Protein AF-A0A656HEA5-F1 (afdb_monomer_lite)

InterPro domains:
  IPR025528 BrnA antitoxin of type II toxin-antitoxin system [PF14384] (49-100)

Secondary structure (DSSP, 8-state):
-PPP--SPPP---HHHHHHHHHHS-SS---TTSSS-TT-HHHHHHHHHT-----TTPPPPPSSP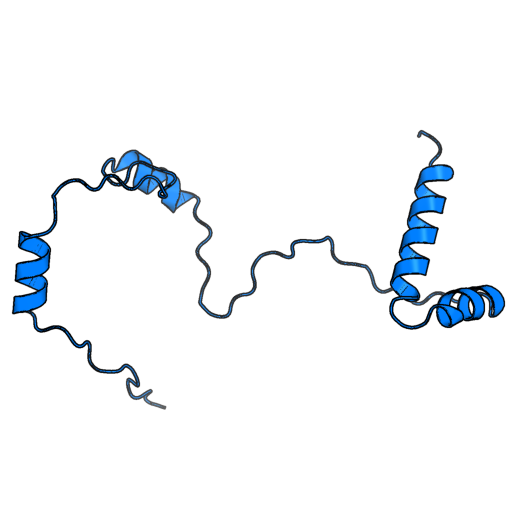PPPP------HHHHHHHHHT-TTHHHHHHHHHHHHHHHH----

Foldseek 3Di:
DDDDPPDDPDPDDPVRVVVCVVPDDPADDDPPDPFGPNDPVRVCVDVVPDDDDDPPDDDDDPDDDDDDDDDDDDPVLVVVLCVVPPCSVVVVVVVVVVVCVVPVDDD

Radius of gyration: 28.06 Å; chains: 1; bounding box: 53×44×71 Å

Organism: Thiothrix nivea (strain ATCC 35100 / DSM 5205 / JP2) (NCBI:txid870187)

Structure (mmCIF, N/CA/C/O backbone):
data_AF-A0A656HEA5-F1
#
_entry.id   AF-A0A656HEA5-F1
#
loop_
_atom_site.group_PDB
_atom_site.id
_atom_site.type_symbol
_atom_site.label_atom_id
_atom_site.label_alt_id
_atom_site.label_comp_id
_atom_site.label_asym_id
_atom_site.label_entity_id
_atom_site.label_seq_id
_atom_site.pdbx_PDB_ins_code
_atom_site.Cartn_x
_atom_site.Cartn_y
_atom_site.Cartn_z
_atom_site.occupancy
_atom_site.B_iso_or_equiv
_atom_site.auth_seq_id
_atom_site.auth_comp_id
_atom_site.auth_asym_id
_atom_site.auth_atom_id
_atom_site.pdbx_PDB_model_num
ATOM 1 N N . MET A 1 1 ? 4.977 -35.130 -22.735 1.00 49.28 1 MET A N 1
ATOM 2 C CA . MET A 1 1 ? 4.189 -34.481 -23.805 1.00 49.28 1 MET A CA 1
ATOM 3 C C . MET A 1 1 ? 5.132 -33.562 -24.561 1.00 49.28 1 MET A C 1
ATOM 5 O O . MET A 1 1 ? 5.870 -32.838 -23.906 1.00 49.28 1 MET A O 1
ATOM 9 N N . LYS A 1 2 ? 5.204 -33.657 -25.893 1.00 45.22 2 LYS A N 1
ATOM 10 C CA . LYS A 1 2 ? 5.964 -32.689 -26.696 1.00 45.22 2 LYS A CA 1
ATOM 11 C C . LYS A 1 2 ? 5.119 -31.415 -26.751 1.00 45.22 2 LYS A C 1
ATOM 13 O O . LYS A 1 2 ? 3.945 -31.506 -27.085 1.00 45.22 2 LYS A O 1
ATOM 18 N N . HIS A 1 3 ? 5.667 -30.283 -26.325 1.00 60.34 3 HIS A N 1
ATOM 19 C CA . HIS A 1 3 ? 4.991 -29.002 -26.501 1.00 60.34 3 HIS A CA 1
ATOM 20 C C . HIS A 1 3 ? 5.188 -28.569 -27.952 1.00 60.34 3 HIS A C 1
ATOM 22 O O . HIS A 1 3 ? 6.326 -28.376 -28.378 1.00 60.34 3 HIS A O 1
ATOM 28 N N . ASP A 1 4 ? 4.097 -28.448 -28.702 1.00 60.81 4 ASP A N 1
ATOM 29 C CA . ASP A 1 4 ? 4.134 -27.820 -30.018 1.00 60.81 4 ASP A CA 1
ATOM 30 C C . ASP A 1 4 ? 4.368 -26.316 -29.840 1.00 60.81 4 ASP A C 1
ATOM 32 O O . ASP A 1 4 ? 3.796 -25.684 -28.947 1.00 60.81 4 ASP A O 1
ATOM 36 N N . ASN A 1 5 ? 5.253 -25.743 -30.655 1.00 65.62 5 ASN A N 1
ATOM 37 C CA . ASN A 1 5 ? 5.584 -24.327 -30.576 1.00 65.62 5 ASN A CA 1
ATOM 38 C C . ASN A 1 5 ? 4.386 -23.493 -31.058 1.00 65.62 5 ASN A C 1
ATOM 40 O O . ASN A 1 5 ? 4.119 -23.408 -32.254 1.00 65.62 5 ASN A O 1
ATOM 44 N N . THR A 1 6 ? 3.655 -22.889 -30.121 1.00 62.78 6 THR A N 1
ATOM 45 C CA . THR A 1 6 ? 2.482 -22.046 -30.396 1.00 62.78 6 THR A CA 1
ATOM 46 C C . THR A 1 6 ? 2.847 -20.609 -30.767 1.00 62.78 6 THR A C 1
ATOM 48 O O . THR A 1 6 ? 1.952 -19.768 -30.882 1.00 62.78 6 THR A O 1
ATOM 51 N N . SER A 1 7 ? 4.134 -20.269 -30.900 1.00 67.69 7 SER A N 1
ATOM 52 C CA . SER A 1 7 ? 4.506 -18.918 -31.304 1.00 67.69 7 SER A CA 1
ATOM 53 C C . SER A 1 7 ? 4.135 -18.683 -32.768 1.00 67.69 7 SER A C 1
ATOM 55 O O . SER A 1 7 ? 4.393 -19.495 -33.656 1.00 67.69 7 SER A O 1
ATOM 57 N N . LYS A 1 8 ? 3.485 -17.545 -33.023 1.00 67.56 8 LYS A N 1
ATOM 58 C CA . LYS A 1 8 ? 3.234 -17.060 -34.380 1.00 67.56 8 LYS A CA 1
ATOM 59 C C . LYS A 1 8 ? 4.594 -16.948 -35.088 1.00 67.56 8 LYS A C 1
ATOM 61 O O . LYS A 1 8 ? 5.513 -16.402 -34.470 1.00 67.56 8 LYS A O 1
ATOM 66 N N . PRO A 1 9 ? 4.754 -17.449 -36.328 1.00 66.56 9 PRO A N 1
ATOM 67 C CA . PRO A 1 9 ? 6.024 -17.329 -37.030 1.00 66.56 9 PRO A CA 1
ATOM 68 C C . PRO A 1 9 ? 6.418 -15.854 -37.092 1.00 66.56 9 PRO A C 1
ATOM 70 O O . PRO A 1 9 ? 5.584 -14.990 -37.381 1.00 66.56 9 PRO A O 1
ATOM 73 N N . TRP A 1 10 ? 7.673 -15.575 -36.739 1.00 66.88 10 TRP A N 1
ATOM 74 C CA . TRP A 1 10 ? 8.213 -14.222 -36.699 1.00 66.88 10 TRP A CA 1
ATOM 75 C C . TRP A 1 10 ? 8.040 -13.579 -38.085 1.00 66.88 10 TRP A C 1
ATOM 77 O O . TRP A 1 10 ? 8.486 -14.125 -39.088 1.00 66.88 10 TRP A O 1
ATOM 87 N N . GLY A 1 11 ? 7.329 -12.450 -38.151 1.00 79.50 11 GLY A N 1
ATOM 88 C CA . GLY A 1 11 ? 6.860 -11.833 -39.397 1.00 79.50 11 GLY A CA 1
ATOM 89 C C . GLY A 1 11 ? 7.873 -11.001 -40.195 1.00 79.50 11 GLY A C 1
ATOM 90 O O . GLY A 1 11 ? 7.433 -10.220 -41.032 1.00 79.50 11 GLY A O 1
ATOM 91 N N . PHE A 1 12 ? 9.183 -11.123 -39.952 1.00 83.38 12 PHE A N 1
ATOM 92 C CA . PHE A 1 12 ? 10.213 -10.419 -40.733 1.00 83.38 12 PHE A CA 1
ATOM 93 C C . PHE A 1 12 ? 11.077 -11.412 -41.509 1.00 83.38 12 PHE A C 1
ATOM 95 O O . PHE A 1 12 ? 11.495 -12.437 -40.973 1.00 83.38 12 PHE A O 1
ATOM 102 N N . SER A 1 13 ? 11.357 -11.096 -42.773 1.00 87.38 13 SER A N 1
ATOM 103 C CA . SER A 1 13 ? 12.325 -11.841 -43.582 1.00 87.38 13 SER A CA 1
ATOM 104 C C . SER A 1 13 ? 13.768 -11.510 -43.161 1.00 87.38 13 SER A C 1
ATOM 106 O O . SER A 1 13 ? 14.024 -10.405 -42.675 1.00 87.38 13 SER A O 1
ATOM 108 N N . PRO A 1 14 ? 14.740 -12.417 -43.379 1.00 87.44 14 PRO A N 1
ATOM 109 C CA . PRO A 1 14 ? 16.151 -12.147 -43.092 1.00 87.44 14 PRO A CA 1
ATOM 110 C C . PRO A 1 14 ? 16.696 -10.891 -43.787 1.00 87.44 14 PRO A C 1
ATOM 112 O O . PRO A 1 14 ? 17.483 -10.158 -43.197 1.00 87.44 14 PRO A O 1
ATOM 115 N N . GLU A 1 15 ? 16.240 -10.605 -45.010 1.00 89.88 15 GLU A N 1
ATOM 116 C CA . GLU A 1 15 ? 16.637 -9.413 -45.772 1.00 89.88 15 GLU A CA 1
ATOM 117 C C . GLU A 1 15 ? 16.149 -8.120 -45.110 1.00 89.88 15 GLU A C 1
ATOM 119 O O . GLU A 1 15 ? 16.896 -7.150 -45.013 1.00 89.88 15 GLU A O 1
ATOM 124 N N . GLN A 1 16 ? 14.920 -8.119 -44.585 1.00 89.31 16 GLN A N 1
ATOM 125 C CA . GLN A 1 16 ? 14.382 -6.981 -43.837 1.00 89.31 16 GLN A CA 1
ATOM 126 C C . GLN A 1 16 ? 15.146 -6.747 -42.530 1.00 89.31 16 GLN A C 1
ATOM 128 O O . GLN A 1 16 ? 15.364 -5.599 -42.155 1.00 89.31 16 GLN A O 1
ATOM 133 N N . ILE A 1 17 ? 15.577 -7.817 -41.853 1.00 87.00 17 ILE A N 1
ATOM 134 C CA . ILE A 1 17 ? 16.393 -7.713 -40.635 1.00 87.00 17 ILE A CA 1
ATOM 135 C C . ILE A 1 17 ? 17.774 -7.133 -40.971 1.00 87.00 17 ILE A C 1
ATOM 137 O O . ILE A 1 17 ? 18.233 -6.227 -40.283 1.00 87.00 17 ILE A O 1
ATOM 141 N N . ALA A 1 18 ? 18.414 -7.609 -42.042 1.00 88.75 18 ALA A N 1
ATOM 142 C CA . ALA A 1 18 ? 19.717 -7.110 -42.479 1.00 88.75 18 ALA A CA 1
ATOM 143 C C . ALA A 1 18 ? 19.661 -5.629 -42.884 1.00 88.75 18 ALA A C 1
ATOM 145 O O . ALA A 1 18 ? 20.489 -4.842 -42.435 1.00 88.75 18 ALA A O 1
ATOM 146 N N . ALA A 1 19 ? 18.647 -5.236 -43.659 1.00 90.62 19 ALA A N 1
ATOM 147 C CA . ALA A 1 19 ? 18.428 -3.840 -44.028 1.00 90.62 19 ALA A CA 1
ATOM 148 C C . ALA A 1 19 ? 18.168 -2.946 -42.802 1.00 90.62 19 ALA A C 1
ATOM 150 O O . ALA A 1 19 ? 18.625 -1.808 -42.765 1.00 90.62 19 ALA A O 1
ATOM 151 N N . ALA A 1 20 ? 17.466 -3.453 -41.782 1.00 87.75 20 ALA A N 1
ATOM 152 C CA . ALA A 1 20 ? 17.233 -2.713 -40.544 1.00 87.75 20 ALA A CA 1
ATOM 153 C C . ALA A 1 20 ? 18.508 -2.547 -39.702 1.00 87.75 20 ALA A C 1
ATOM 155 O O . ALA A 1 20 ? 18.701 -1.488 -39.114 1.00 87.75 20 ALA A O 1
ATOM 156 N N . LEU A 1 21 ? 19.376 -3.563 -39.653 1.00 86.88 21 LEU A N 1
ATOM 157 C CA . LEU A 1 21 ? 20.672 -3.475 -38.973 1.00 86.88 21 LEU A CA 1
ATOM 158 C C . LEU A 1 21 ? 21.624 -2.499 -39.677 1.00 86.88 21 LEU A C 1
ATOM 160 O O . LEU A 1 21 ? 22.324 -1.760 -38.997 1.00 86.88 21 LEU A O 1
ATOM 164 N N . ASP A 1 22 ? 21.622 -2.470 -41.013 1.00 89.06 22 ASP A N 1
ATOM 165 C CA . ASP A 1 22 ? 22.430 -1.537 -41.813 1.00 89.06 22 ASP A CA 1
ATOM 166 C C . ASP A 1 22 ? 21.941 -0.083 -41.685 1.00 89.06 22 ASP A C 1
ATOM 168 O O . ASP A 1 22 ? 22.734 0.849 -41.584 1.00 89.06 22 ASP A O 1
ATOM 172 N N . ALA A 1 23 ? 20.620 0.115 -41.622 1.00 89.25 23 ALA A N 1
ATOM 173 C CA . ALA A 1 23 ? 20.018 1.434 -41.444 1.00 89.25 23 ALA A CA 1
ATOM 174 C C . ALA A 1 23 ? 20.076 1.957 -39.995 1.00 89.25 23 ALA A C 1
ATOM 176 O O . ALA A 1 23 ? 19.820 3.143 -39.767 1.00 89.25 23 ALA A O 1
ATOM 177 N N . ALA A 1 24 ? 20.354 1.097 -39.008 1.00 83.06 24 ALA A N 1
ATOM 178 C CA . ALA A 1 24 ? 20.372 1.485 -37.604 1.00 83.06 24 ALA A CA 1
ATOM 179 C C . ALA A 1 24 ? 21.606 2.350 -37.280 1.00 83.06 24 ALA A C 1
ATOM 181 O O . ALA A 1 24 ? 22.723 2.022 -37.682 1.00 83.06 24 ALA A O 1
ATOM 182 N N . PRO A 1 25 ? 21.445 3.451 -36.523 1.00 83.19 25 PRO A N 1
ATOM 183 C CA . PRO A 1 25 ? 22.579 4.261 -36.106 1.00 83.19 25 PRO A CA 1
ATOM 184 C C . PRO A 1 25 ? 23.487 3.468 -35.157 1.00 83.19 25 PRO A C 1
ATOM 186 O O . PRO A 1 25 ? 23.014 2.779 -34.257 1.00 83.19 25 PRO A O 1
ATOM 189 N N . TYR A 1 26 ? 24.804 3.621 -35.324 1.00 75.12 26 TYR A N 1
ATOM 190 C CA . TYR A 1 26 ? 25.810 2.973 -34.470 1.00 75.12 26 TYR A CA 1
ATOM 191 C C . TYR A 1 26 ? 25.727 3.421 -32.999 1.00 75.12 26 TYR A C 1
ATOM 193 O O . TYR A 1 26 ? 26.120 2.675 -32.107 1.00 75.12 26 TYR A O 1
ATOM 201 N N . LYS A 1 27 ? 25.223 4.639 -32.746 1.00 81.44 27 LYS A N 1
ATOM 202 C CA . LYS A 1 27 ? 25.073 5.224 -31.410 1.00 81.44 27 LYS A CA 1
ATOM 203 C C . LYS A 1 27 ? 23.614 5.595 -31.150 1.00 81.44 27 LYS A C 1
ATOM 205 O O . LYS A 1 27 ? 23.001 6.267 -31.980 1.00 81.44 27 LYS A O 1
ATOM 210 N N . VAL A 1 28 ? 23.083 5.188 -29.999 1.00 82.69 28 VAL A N 1
ATOM 211 C CA . VAL A 1 28 ? 21.706 5.480 -29.577 1.00 82.69 28 VAL A CA 1
ATOM 212 C C . VAL A 1 28 ? 21.740 6.402 -28.365 1.00 82.69 28 VAL A C 1
ATOM 214 O O . VAL A 1 28 ? 22.323 6.063 -27.338 1.00 82.69 28 VAL A O 1
ATOM 217 N N . GLU A 1 29 ? 21.118 7.571 -28.482 1.00 82.56 29 GLU A N 1
ATOM 218 C CA . GLU A 1 29 ? 20.879 8.471 -27.353 1.00 82.56 29 GLU A CA 1
ATOM 219 C C . GLU A 1 29 ? 19.428 8.296 -26.907 1.00 82.56 29 GLU A C 1
ATOM 221 O O . GLU A 1 29 ? 18.505 8.741 -27.587 1.00 82.56 29 GLU A O 1
ATOM 226 N N . ASP A 1 30 ? 19.235 7.597 -25.789 1.00 81.25 30 ASP A N 1
ATOM 227 C CA . ASP A 1 30 ? 17.919 7.363 -25.200 1.00 81.25 30 ASP A CA 1
ATOM 228 C C . ASP A 1 30 ? 17.821 8.085 -23.844 1.00 81.25 30 ASP A C 1
ATOM 230 O O . ASP A 1 30 ? 18.455 7.648 -22.879 1.00 81.25 30 ASP A O 1
ATOM 234 N N . PRO A 1 31 ? 17.053 9.189 -23.747 1.00 84.00 31 PRO A N 1
ATOM 235 C CA . PRO A 1 31 ? 16.907 9.945 -22.505 1.00 84.00 31 PRO A CA 1
ATOM 236 C C . PRO A 1 31 ? 16.150 9.181 -21.409 1.00 84.00 31 PRO A C 1
ATOM 238 O O . PRO A 1 31 ? 16.238 9.570 -20.245 1.00 84.00 31 PRO A O 1
ATOM 241 N N . ASP A 1 32 ? 15.419 8.117 -21.755 1.00 86.12 32 ASP A N 1
ATOM 242 C CA . ASP A 1 32 ? 14.672 7.298 -20.798 1.00 86.12 32 ASP A CA 1
ATOM 243 C C . ASP A 1 32 ? 15.523 6.158 -20.215 1.00 86.12 32 ASP A C 1
ATOM 245 O O . ASP A 1 32 ? 15.146 5.552 -19.203 1.00 86.12 32 ASP A O 1
ATOM 249 N N . THR A 1 33 ? 16.687 5.866 -20.809 1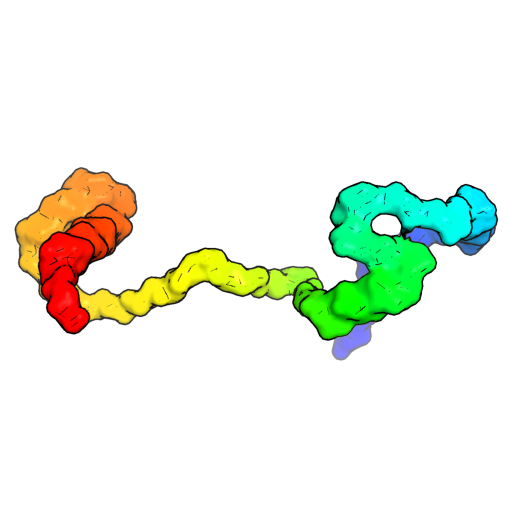.00 83.88 33 THR A N 1
ATOM 250 C CA . THR A 1 33 ? 17.596 4.844 -20.284 1.00 83.88 33 THR A CA 1
ATOM 251 C C . THR A 1 33 ? 18.435 5.422 -19.129 1.00 83.88 33 THR A C 1
ATOM 253 O O . THR A 1 33 ? 19.125 6.425 -19.298 1.00 83.88 33 THR A O 1
ATOM 256 N N . PRO A 1 34 ? 18.434 4.800 -17.931 1.00 86.75 34 PRO A N 1
ATOM 257 C CA . PRO A 1 34 ? 19.111 5.335 -16.742 1.00 86.75 34 PRO A CA 1
ATOM 258 C C . PRO A 1 34 ? 20.648 5.200 -16.758 1.00 86.75 34 PRO A C 1
ATOM 260 O O . PRO A 1 34 ? 21.297 5.491 -15.754 1.00 86.75 34 PRO A O 1
ATOM 263 N N . TYR A 1 35 ? 21.231 4.732 -17.860 1.00 88.06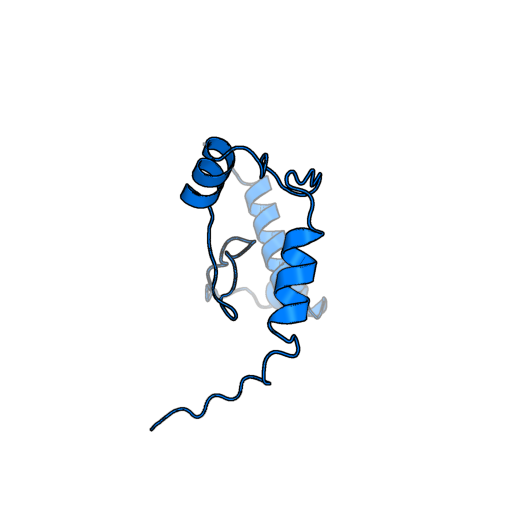 35 TYR A N 1
ATOM 264 C CA . TYR A 1 35 ? 22.666 4.546 -18.086 1.00 88.06 35 TYR A CA 1
ATOM 265 C C . TYR A 1 35 ? 22.992 4.835 -19.563 1.00 88.06 35 TYR A C 1
ATOM 267 O O . TYR A 1 35 ? 22.087 4.798 -20.392 1.00 88.06 35 TYR A O 1
ATOM 275 N N . ASP A 1 36 ? 24.258 5.110 -19.909 1.00 89.62 36 ASP A N 1
ATOM 276 C CA . ASP A 1 36 ? 24.662 5.288 -21.317 1.00 89.62 36 ASP A CA 1
ATOM 277 C C . ASP A 1 36 ? 24.677 3.924 -22.032 1.00 89.62 36 ASP A C 1
ATOM 279 O O . ASP A 1 36 ? 25.511 3.078 -21.693 1.00 89.62 36 ASP A O 1
ATOM 283 N N . PRO A 1 37 ? 23.799 3.676 -23.023 1.00 88.00 37 PRO A N 1
ATOM 284 C CA . PRO A 1 37 ? 23.764 2.402 -23.741 1.00 88.00 37 PRO A CA 1
ATOM 285 C C . PRO A 1 37 ? 25.008 2.152 -24.602 1.00 88.00 37 PRO A C 1
ATOM 287 O O . PRO A 1 37 ? 25.231 1.023 -25.034 1.00 88.00 37 PRO A O 1
ATOM 290 N N . ASN A 1 38 ? 25.792 3.197 -24.879 1.00 89.44 38 ASN A N 1
ATOM 291 C CA . ASN A 1 38 ? 26.972 3.144 -25.741 1.00 89.44 38 ASN A CA 1
ATOM 292 C C . ASN A 1 38 ? 28.277 2.968 -24.948 1.00 89.44 38 ASN A C 1
ATOM 294 O O . ASN A 1 38 ? 29.346 2.919 -25.556 1.00 89.44 38 ASN A O 1
ATOM 298 N N . ASP A 1 39 ? 28.197 2.890 -23.615 1.00 90.31 39 ASP A N 1
ATOM 299 C CA . ASP A 1 39 ? 29.315 2.576 -22.728 1.00 90.31 39 ASP A CA 1
ATOM 300 C C . A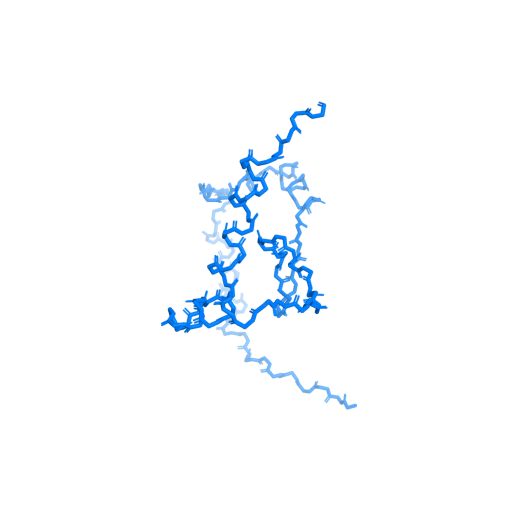SP A 1 39 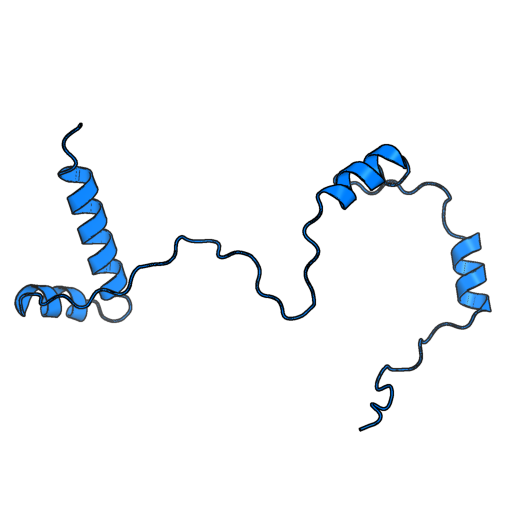? 29.132 1.180 -22.118 1.00 90.31 39 ASP A C 1
ATOM 302 O O . ASP A 1 39 ? 28.236 0.932 -21.307 1.00 90.31 39 ASP A O 1
ATOM 306 N N . GLU A 1 40 ? 30.020 0.256 -22.485 1.00 89.38 40 GLU A N 1
ATOM 307 C CA . GLU A 1 40 ? 29.991 -1.129 -22.007 1.00 89.38 40 GLU A CA 1
ATOM 308 C C . GLU A 1 40 ? 30.094 -1.223 -20.478 1.00 89.38 40 GLU A C 1
ATOM 310 O O . GLU A 1 40 ? 29.484 -2.104 -19.865 1.00 89.38 40 GLU A O 1
ATOM 315 N N . ALA A 1 41 ? 30.841 -0.317 -19.838 1.00 92.00 41 ALA A N 1
ATOM 316 C CA . ALA A 1 41 ? 30.987 -0.319 -18.388 1.00 92.00 41 ALA A CA 1
ATOM 317 C C . ALA A 1 41 ? 29.667 0.060 -17.697 1.00 92.00 41 ALA A C 1
ATOM 319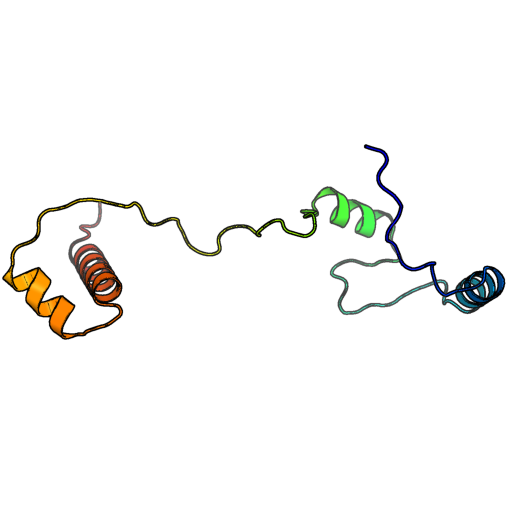 O O . ALA A 1 41 ? 29.246 -0.622 -16.758 1.00 92.00 41 ALA A O 1
ATOM 320 N N . ALA A 1 42 ? 28.988 1.098 -18.192 1.00 89.75 42 ALA A N 1
ATOM 321 C CA . ALA A 1 42 ? 27.689 1.535 -17.688 1.00 89.75 42 ALA A CA 1
ATOM 322 C C . ALA A 1 42 ? 26.598 0.467 -17.880 1.00 89.75 42 ALA A C 1
ATOM 324 O O . ALA A 1 42 ? 25.824 0.206 -16.954 1.00 89.75 42 ALA A O 1
ATOM 325 N N . VAL A 1 43 ? 26.578 -0.199 -19.042 1.00 90.50 43 VAL A N 1
ATOM 326 C CA . VAL A 1 43 ? 25.659 -1.312 -19.333 1.00 90.50 43 VAL A CA 1
ATOM 327 C C . VAL A 1 43 ? 25.856 -2.441 -18.320 1.00 90.50 43 VAL A C 1
ATOM 329 O O . VAL A 1 43 ? 24.903 -2.861 -17.661 1.00 90.50 43 VAL A O 1
ATOM 332 N N . ASN A 1 44 ? 27.090 -2.920 -18.158 1.00 91.50 44 ASN A N 1
ATOM 333 C CA . ASN A 1 44 ? 27.377 -4.038 -17.261 1.00 91.50 44 ASN A CA 1
ATOM 334 C C . ASN A 1 44 ? 27.041 -3.701 -15.804 1.00 91.50 44 ASN A C 1
ATOM 336 O O . ASN A 1 44 ? 26.384 -4.498 -15.137 1.00 91.50 44 ASN A O 1
ATOM 340 N N . ALA A 1 45 ? 27.403 -2.504 -15.333 1.00 91.81 45 ALA A N 1
ATOM 341 C CA . ALA A 1 45 ? 27.108 -2.062 -13.971 1.00 91.81 45 ALA A CA 1
ATOM 342 C C . ALA A 1 45 ? 25.597 -2.012 -13.676 1.00 91.81 45 ALA A C 1
ATOM 344 O O . ALA A 1 45 ? 25.158 -2.369 -12.575 1.00 91.81 45 ALA A O 1
ATOM 345 N N . PHE A 1 46 ? 24.788 -1.593 -14.656 1.00 89.75 46 PHE A N 1
ATOM 346 C CA . PHE A 1 46 ? 23.333 -1.587 -14.524 1.00 89.75 46 PHE A CA 1
ATOM 347 C C . PHE A 1 46 ? 22.768 -3.010 -14.452 1.00 89.75 46 PHE A C 1
ATOM 349 O O . PHE A 1 46 ? 22.009 -3.331 -13.534 1.00 89.75 46 PHE A O 1
ATOM 356 N N . TRP A 1 47 ? 23.155 -3.879 -15.391 1.00 90.06 47 TRP A N 1
ATOM 357 C CA . TRP A 1 47 ? 22.611 -5.235 -15.491 1.00 90.06 47 TRP A CA 1
ATOM 358 C C . TRP A 1 47 ? 23.105 -6.187 -14.396 1.00 90.06 47 TRP A C 1
ATOM 360 O O . TRP A 1 47 ? 22.358 -7.087 -14.019 1.00 90.06 47 TRP A O 1
ATOM 370 N N . GLU A 1 48 ? 24.289 -5.962 -13.820 1.00 92.19 48 GLU A N 1
ATOM 371 C CA . GLU A 1 48 ? 24.788 -6.704 -12.651 1.00 92.19 48 GLU A CA 1
ATOM 372 C C . GLU A 1 48 ? 23.847 -6.574 -11.439 1.00 92.19 48 GLU A C 1
ATOM 374 O O . GLU A 1 48 ? 23.686 -7.513 -10.660 1.00 92.19 48 GLU A O 1
ATOM 379 N N . ASN A 1 49 ? 23.165 -5.431 -11.314 1.00 87.31 49 ASN A N 1
ATOM 380 C CA . ASN A 1 49 ? 22.264 -5.125 -10.201 1.00 87.31 49 ASN A CA 1
ATOM 381 C C . ASN A 1 49 ? 20.772 -5.183 -10.577 1.00 87.31 49 ASN A C 1
ATOM 383 O O . ASN A 1 49 ? 19.906 -4.942 -9.728 1.00 87.31 49 ASN A O 1
ATOM 387 N N . ALA A 1 50 ? 20.442 -5.476 -11.836 1.00 85.88 50 ALA A N 1
ATOM 388 C CA . ALA A 1 50 ? 19.070 -5.447 -12.322 1.00 85.88 50 ALA A CA 1
ATOM 389 C C . ALA A 1 50 ? 18.245 -6.634 -11.787 1.00 85.88 50 ALA A C 1
ATOM 391 O O . ALA A 1 50 ? 18.607 -7.802 -11.922 1.00 85.88 50 ALA A O 1
ATOM 392 N N . GLU A 1 51 ? 17.069 -6.348 -11.217 1.00 83.06 51 GLU A N 1
ATOM 393 C CA . GLU A 1 51 ? 16.123 -7.384 -10.785 1.00 83.06 51 GLU A CA 1
ATOM 394 C C . GLU A 1 51 ? 15.267 -7.845 -11.978 1.00 83.06 51 GLU A C 1
ATOM 396 O O . GLU A 1 51 ? 14.214 -7.270 -12.269 1.00 83.06 51 GLU A O 1
ATOM 401 N N . VAL A 1 52 ? 15.709 -8.893 -12.676 1.00 84.25 52 VAL A N 1
ATOM 402 C CA . VAL A 1 52 ? 14.957 -9.495 -13.789 1.00 84.25 52 VAL A CA 1
ATOM 403 C C . VAL A 1 52 ? 13.791 -10.325 -13.248 1.00 84.25 52 VAL A C 1
ATOM 405 O O . VAL A 1 52 ? 13.968 -11.197 -12.398 1.00 84.25 52 VAL A O 1
ATOM 408 N N . ARG A 1 53 ? 12.579 -10.073 -13.754 1.00 83.00 53 ARG A N 1
ATOM 409 C CA . ARG A 1 53 ? 11.359 -10.807 -13.380 1.00 83.00 53 ARG A CA 1
ATOM 410 C C . ARG A 1 53 ? 10.772 -11.523 -14.585 1.00 83.00 53 ARG A C 1
ATOM 412 O O . ARG A 1 53 ? 10.711 -10.960 -15.675 1.00 83.00 53 ARG A O 1
ATOM 419 N N . MET A 1 54 ? 10.286 -12.743 -14.377 1.00 85.50 54 MET A N 1
ATOM 420 C CA . MET A 1 54 ? 9.594 -13.487 -15.429 1.00 85.50 54 MET A CA 1
ATOM 421 C C . MET A 1 54 ? 8.141 -13.008 -15.583 1.00 85.50 54 MET A C 1
ATOM 423 O O . MET A 1 54 ? 7.512 -12.625 -14.588 1.00 85.50 54 MET A O 1
ATOM 427 N N . PRO A 1 55 ? 7.560 -13.076 -16.795 1.00 82.38 55 PRO A N 1
ATOM 428 C CA . PRO A 1 55 ? 6.135 -12.835 -16.996 1.00 82.38 55 PRO A CA 1
ATOM 429 C C . PRO A 1 55 ? 5.284 -13.677 -16.035 1.00 82.38 55 PRO A C 1
ATOM 431 O O . PRO A 1 55 ? 5.484 -14.882 -15.904 1.00 82.38 55 PRO A O 1
ATOM 434 N N . GLY A 1 56 ? 4.349 -13.032 -15.334 1.00 83.56 56 GLY A N 1
ATOM 435 C CA . GLY A 1 56 ? 3.500 -13.673 -14.321 1.00 83.56 56 GLY A CA 1
ATOM 436 C C . GLY A 1 56 ? 4.037 -13.616 -12.885 1.00 83.56 56 GLY A C 1
ATOM 437 O O . GLY A 1 56 ? 3.293 -13.928 -11.955 1.00 83.56 56 GLY A O 1
ATOM 438 N N . GLN A 1 57 ? 5.275 -13.162 -12.658 1.00 86.62 57 GLN A N 1
ATOM 439 C CA . GLN A 1 57 ? 5.774 -12.919 -11.303 1.00 86.62 57 GLN A CA 1
ATOM 440 C C . GLN A 1 57 ? 5.278 -11.576 -10.761 1.00 86.62 57 GLN A C 1
ATOM 442 O O . GLN A 1 57 ? 5.465 -10.516 -11.362 1.00 86.62 57 GLN A O 1
ATOM 447 N N . ARG A 1 58 ? 4.654 -11.609 -9.579 1.00 79.06 58 ARG A N 1
ATOM 448 C CA . ARG A 1 58 ? 4.249 -10.392 -8.872 1.00 79.06 58 ARG A CA 1
ATOM 449 C C . ARG A 1 58 ? 5.493 -9.685 -8.336 1.00 79.06 58 ARG A C 1
ATOM 451 O O . ARG A 1 58 ? 6.350 -10.312 -7.723 1.00 79.06 58 ARG A O 1
ATOM 458 N N . GLY A 1 59 ? 5.573 -8.371 -8.540 1.00 82.31 59 GLY A N 1
ATOM 459 C CA . GLY A 1 59 ? 6.628 -7.555 -7.941 1.00 82.31 59 GLY A CA 1
ATOM 460 C C . GLY A 1 59 ? 6.551 -7.516 -6.411 1.00 82.31 59 GLY A C 1
ATOM 461 O O . GLY A 1 59 ? 5.549 -7.919 -5.813 1.00 82.31 59 GLY A O 1
ATOM 462 N N . LYS A 1 60 ? 7.604 -6.980 -5.781 1.00 79.50 60 LYS A N 1
ATOM 463 C CA . LYS A 1 60 ? 7.665 -6.788 -4.323 1.00 79.50 60 LYS A CA 1
ATOM 464 C C . LYS A 1 60 ? 6.416 -6.064 -3.806 1.00 79.50 60 LYS A C 1
ATOM 466 O O . LYS A 1 60 ? 5.900 -5.136 -4.436 1.00 79.50 60 LYS A O 1
ATOM 471 N N . GLN A 1 61 ? 5.924 -6.498 -2.647 1.00 80.50 61 GLN A N 1
ATOM 472 C CA . GLN A 1 61 ? 4.756 -5.888 -2.027 1.00 80.50 61 GLN A CA 1
ATOM 473 C C . GLN A 1 61 ? 5.067 -4.431 -1.654 1.00 80.50 61 GLN A C 1
ATOM 475 O O . GLN A 1 61 ? 6.027 -4.163 -0.942 1.00 80.50 61 GLN A O 1
ATOM 480 N N . LYS A 1 62 ? 4.247 -3.486 -2.132 1.00 78.62 62 LYS A N 1
ATOM 481 C CA . LYS A 1 62 ? 4.465 -2.043 -1.907 1.00 78.62 62 LYS A CA 1
ATOM 482 C C . LYS A 1 62 ? 4.213 -1.593 -0.462 1.00 78.62 62 LYS A C 1
ATOM 484 O O . LYS A 1 62 ? 4.705 -0.548 -0.063 1.00 78.62 62 LYS A O 1
ATOM 489 N N . LYS A 1 63 ? 3.407 -2.338 0.302 1.00 79.25 63 LYS A N 1
ATOM 490 C CA . LYS A 1 63 ? 3.044 -2.024 1.694 1.00 79.25 63 LYS A CA 1
ATOM 491 C C . LYS A 1 63 ? 3.459 -3.171 2.620 1.00 79.25 63 LYS A C 1
ATOM 493 O O . LYS A 1 63 ? 3.411 -4.318 2.169 1.00 79.25 63 LYS A O 1
ATOM 498 N N . PRO A 1 64 ? 3.800 -2.905 3.892 1.00 83.00 64 PRO A N 1
ATOM 499 C CA . PRO A 1 64 ? 4.040 -3.955 4.879 1.00 83.00 64 PRO A CA 1
ATOM 500 C C . PRO A 1 64 ? 2.874 -4.948 4.954 1.00 83.00 64 PRO A C 1
ATOM 502 O O . PRO A 1 64 ? 1.714 -4.581 4.748 1.00 83.00 64 PRO A O 1
ATOM 505 N N . VAL A 1 65 ? 3.182 -6.217 5.222 1.00 84.94 65 VAL A N 1
ATOM 506 C CA . VAL A 1 65 ? 2.165 -7.261 5.398 1.00 84.94 65 VAL A CA 1
ATOM 507 C C . VAL A 1 65 ? 1.446 -7.021 6.724 1.00 84.94 65 VAL A C 1
ATOM 509 O O . VAL A 1 65 ? 2.085 -6.951 7.772 1.00 84.94 65 VAL A O 1
ATOM 512 N N . LYS A 1 66 ? 0.116 -6.903 6.683 1.00 89.75 66 LYS A N 1
ATOM 513 C CA . LYS A 1 66 ? -0.709 -6.856 7.896 1.00 89.75 66 LYS A CA 1
ATOM 514 C C . LYS A 1 66 ? -0.740 -8.240 8.536 1.00 89.75 66 LYS A C 1
ATOM 516 O O . LYS A 1 66 ? -0.912 -9.237 7.837 1.00 89.75 66 LYS A O 1
ATOM 521 N N . ILE A 1 67 ? -0.598 -8.295 9.856 1.00 91.69 67 ILE A N 1
ATOM 522 C CA . ILE A 1 67 ? -0.662 -9.550 10.605 1.00 91.69 67 ILE A CA 1
ATOM 523 C C . ILE A 1 67 ? -2.139 -9.840 10.913 1.00 91.69 67 ILE A C 1
ATOM 525 O O . ILE A 1 67 ? -2.782 -9.011 11.559 1.00 91.69 67 ILE A O 1
ATOM 529 N N . PRO A 1 68 ? -2.707 -10.974 10.464 1.00 91.81 68 PRO A N 1
ATOM 530 C CA . PRO A 1 68 ? -4.065 -11.347 10.834 1.00 91.81 68 PRO A CA 1
ATOM 531 C C . PRO A 1 68 ? -4.093 -11.752 12.312 1.00 91.81 68 PRO A C 1
ATOM 533 O O . PRO A 1 68 ? -3.435 -12.710 12.713 1.00 91.81 68 PRO A O 1
ATOM 536 N N . VAL A 1 69 ? -4.862 -11.028 13.126 1.00 92.12 69 VAL A N 1
ATOM 537 C CA . VAL A 1 69 ? -5.030 -11.323 14.555 1.00 92.12 69 VAL A CA 1
ATOM 538 C C . VAL A 1 69 ? -6.510 -11.528 14.861 1.00 92.12 69 VAL A C 1
ATOM 540 O O . VAL A 1 69 ? -7.350 -10.716 14.480 1.00 92.12 69 VAL A O 1
ATOM 543 N N . SER A 1 70 ? -6.831 -12.608 15.576 1.00 93.50 70 SER A N 1
ATOM 544 C CA . SER A 1 70 ? -8.178 -12.868 16.090 1.00 93.50 70 SER A CA 1
ATOM 545 C C . SER A 1 70 ? -8.290 -12.369 17.533 1.00 93.50 70 SER A C 1
ATOM 547 O O . SER A 1 70 ? -7.933 -13.088 18.466 1.00 93.50 70 SER A O 1
ATOM 549 N N . ILE A 1 71 ? -8.791 -11.147 17.723 1.00 92.75 71 ILE A N 1
ATOM 550 C CA . ILE A 1 71 ? -9.077 -10.559 19.043 1.00 92.75 71 ILE A CA 1
ATOM 551 C C . ILE A 1 71 ? -10.584 -10.466 19.294 1.00 92.75 71 ILE A C 1
ATOM 553 O O . ILE A 1 71 ? -11.374 -10.322 18.362 1.00 92.75 71 ILE A O 1
ATOM 557 N N . ARG A 1 72 ? -10.991 -10.526 20.566 1.00 95.56 72 ARG A N 1
ATOM 558 C CA . ARG A 1 72 ? -12.369 -10.227 20.976 1.00 95.56 72 ARG A CA 1
ATOM 559 C C . ARG A 1 72 ? -12.478 -8.741 21.306 1.00 95.56 72 ARG A C 1
ATOM 561 O O . ARG A 1 72 ? -11.712 -8.246 22.125 1.00 95.56 72 ARG A O 1
ATOM 568 N N . LEU A 1 73 ? -13.430 -8.060 20.678 1.00 94.25 73 LEU A N 1
ATOM 569 C CA . LEU A 1 73 ? -13.773 -6.660 20.936 1.00 94.25 73 LEU A CA 1
ATOM 570 C C . LEU A 1 73 ? -15.165 -6.592 21.574 1.00 94.25 73 LEU A C 1
ATOM 572 O O . LEU A 1 73 ? -15.959 -7.523 21.424 1.00 94.25 73 LEU A O 1
ATOM 576 N N . SER A 1 74 ? -15.462 -5.508 22.291 1.00 96.94 74 SER A N 1
ATOM 577 C CA . SER A 1 74 ? -16.812 -5.268 22.808 1.00 96.94 74 SER A CA 1
ATOM 578 C C . SER A 1 74 ? -17.808 -5.060 21.660 1.00 96.94 74 SER A C 1
ATOM 580 O O . SER A 1 74 ? -17.441 -4.580 20.584 1.00 96.94 74 SER A O 1
ATOM 582 N N . ALA A 1 75 ? -19.075 -5.418 21.894 1.00 96.38 75 ALA A N 1
ATOM 583 C CA . ALA A 1 75 ? -20.135 -5.273 20.894 1.00 96.38 75 ALA A CA 1
ATOM 584 C C . ALA A 1 75 ? -20.284 -3.816 20.430 1.00 96.38 75 ALA A C 1
ATOM 586 O O . ALA A 1 75 ? -20.295 -3.559 19.233 1.00 96.38 75 ALA A O 1
ATOM 587 N N . GLU A 1 76 ? -20.258 -2.867 21.369 1.00 97.00 76 GLU A N 1
ATOM 588 C CA . GLU A 1 76 ? -20.352 -1.428 21.095 1.00 97.00 76 GLU A CA 1
ATOM 589 C C . GLU A 1 76 ? -19.287 -0.936 20.102 1.00 97.00 76 GLU A C 1
ATOM 591 O O . GLU A 1 76 ? -19.605 -0.222 19.153 1.00 97.00 76 GLU A O 1
ATOM 596 N N . VAL A 1 77 ? -18.031 -1.369 20.267 1.00 95.56 77 VAL A N 1
ATOM 597 C CA . VAL A 1 77 ? -16.935 -0.988 19.363 1.00 95.56 77 VAL A CA 1
ATOM 598 C C . VAL A 1 77 ? -17.184 -1.549 17.967 1.00 95.56 77 VAL A C 1
ATOM 600 O O . VAL A 1 77 ? -17.063 -0.835 16.973 1.00 95.56 77 VAL A O 1
ATOM 603 N N . VAL A 1 78 ? -17.554 -2.827 17.873 1.00 95.31 78 VAL A N 1
ATOM 604 C CA . VAL A 1 78 ? -17.814 -3.473 16.582 1.00 95.31 78 VAL A CA 1
ATOM 605 C C . VAL A 1 78 ? -18.991 -2.812 15.868 1.00 95.31 78 VAL A C 1
ATOM 607 O O . VAL A 1 78 ? -18.894 -2.538 14.672 1.00 95.31 78 VAL A O 1
ATOM 610 N N . ASP A 1 79 ? -20.072 -2.530 16.589 1.00 96.75 79 ASP A N 1
ATOM 611 C CA . ASP A 1 79 ? -21.278 -1.924 16.036 1.00 96.75 79 ASP A CA 1
ATOM 612 C C . ASP A 1 79 ? -21.023 -0.487 15.575 1.00 96.75 79 ASP A C 1
ATOM 614 O O . ASP A 1 79 ? -21.465 -0.119 14.486 1.00 96.75 79 ASP A O 1
ATOM 618 N N . TYR A 1 80 ? -20.257 0.304 16.335 1.00 96.69 80 TYR A N 1
ATOM 619 C CA . TYR A 1 80 ? -19.860 1.661 15.950 1.00 96.69 80 TYR A CA 1
ATOM 620 C C . TYR A 1 80 ? -19.119 1.678 14.606 1.00 96.69 80 TYR A C 1
ATOM 622 O O . TYR A 1 80 ? -19.507 2.394 13.684 1.00 96.69 80 TYR A O 1
ATOM 630 N N . PHE A 1 81 ? -18.083 0.846 14.447 1.00 95.94 81 PHE A N 1
ATOM 631 C CA . PHE A 1 81 ? -17.312 0.836 13.202 1.00 95.94 81 PHE A CA 1
ATOM 632 C C . PHE A 1 81 ? -18.108 0.236 12.036 1.00 95.94 81 PHE A C 1
ATOM 634 O O . PHE A 1 81 ? -18.036 0.760 10.920 1.00 95.94 81 PHE A O 1
ATOM 641 N N . LYS A 1 82 ? -18.899 -0.822 12.273 1.00 95.62 82 LYS A N 1
ATOM 642 C CA . LYS A 1 82 ? -19.725 -1.461 11.234 1.00 95.62 82 LYS A CA 1
ATOM 643 C C . LYS A 1 82 ? -20.817 -0.553 10.678 1.00 95.62 82 LYS A C 1
ATOM 645 O O . LYS A 1 82 ? -21.136 -0.685 9.498 1.00 95.62 82 LYS A O 1
ATOM 650 N N . GLN A 1 83 ? -21.359 0.375 11.471 1.00 95.56 83 GLN A N 1
ATOM 651 C CA . GLN A 1 83 ? -22.318 1.377 10.981 1.00 95.56 83 GLN A CA 1
ATOM 652 C C . GLN A 1 83 ? -21.749 2.212 9.824 1.00 95.56 83 GLN A C 1
ATOM 654 O O . GLN A 1 83 ? -22.496 2.633 8.946 1.00 95.56 83 GLN A O 1
ATOM 659 N N . GLY A 1 84 ? -20.425 2.385 9.761 1.00 88.62 84 GLY A N 1
ATOM 660 C CA . GLY A 1 84 ? -19.749 3.059 8.653 1.00 88.62 84 GLY A CA 1
ATOM 661 C C . GLY A 1 84 ? -19.659 2.246 7.350 1.00 88.62 84 GLY A C 1
ATOM 662 O O . GLY A 1 84 ? -19.051 2.719 6.389 1.00 88.62 84 GLY A O 1
ATOM 663 N N . GLY A 1 85 ? -20.187 1.021 7.295 1.00 94.56 85 GLY A N 1
ATOM 664 C CA . GLY A 1 85 ? -20.231 0.202 6.080 1.00 94.56 85 GLY A CA 1
ATOM 665 C C . GLY A 1 85 ? -18.872 -0.355 5.635 1.00 94.56 85 GLY A C 1
ATOM 666 O O . GLY A 1 85 ? -18.042 -0.764 6.453 1.00 94.56 85 GLY A O 1
ATOM 667 N N . GLU A 1 86 ? -18.650 -0.412 4.319 1.00 95.62 86 GLU A N 1
ATOM 668 C CA . GLU A 1 86 ? -17.406 -0.923 3.733 1.00 95.62 86 GLU A CA 1
ATOM 669 C C . GLU A 1 86 ? -16.178 -0.165 4.273 1.00 95.62 86 GLU A C 1
ATOM 671 O O . GLU A 1 86 ? -16.216 1.044 4.511 1.00 95.62 86 GLU A O 1
ATOM 676 N N . GLY A 1 87 ? -15.089 -0.898 4.524 1.00 94.38 87 GLY A N 1
ATOM 677 C CA . GLY A 1 87 ? -13.858 -0.333 5.084 1.00 94.38 87 GLY A CA 1
ATOM 678 C C . GLY A 1 87 ? -13.856 -0.142 6.606 1.00 94.38 87 GLY A C 1
ATOM 679 O O . GLY A 1 87 ? -12.898 0.418 7.135 1.00 94.38 87 GLY A O 1
ATOM 680 N N . TRP A 1 88 ? -14.861 -0.630 7.346 1.00 96.50 88 TRP A N 1
ATOM 681 C CA . TRP A 1 88 ? -14.901 -0.491 8.811 1.00 96.50 88 TRP A CA 1
ATOM 682 C C . TRP A 1 88 ? -13.663 -1.050 9.532 1.00 96.50 88 TRP A C 1
ATOM 684 O O . TRP A 1 88 ? -13.206 -0.459 10.506 1.00 96.50 88 TRP A O 1
ATOM 694 N N . GLN A 1 89 ? -13.071 -2.143 9.033 1.00 94.50 89 GLN A N 1
ATOM 695 C CA . GLN A 1 89 ? -11.821 -2.691 9.579 1.00 94.50 89 GLN A CA 1
ATOM 696 C C . GLN A 1 89 ? -10.628 -1.755 9.353 1.00 94.50 89 GLN A C 1
ATOM 698 O O . GLN A 1 89 ? -9.760 -1.657 10.212 1.00 94.50 89 GLN A O 1
ATOM 703 N N . THR A 1 90 ? -10.587 -1.054 8.216 1.00 94.56 90 THR A N 1
ATOM 704 C CA . THR A 1 90 ? -9.548 -0.056 7.930 1.00 94.56 90 THR A CA 1
ATOM 705 C C . THR A 1 90 ? -9.682 1.145 8.859 1.00 94.56 90 THR A C 1
ATOM 707 O O . THR A 1 90 ? -8.685 1.561 9.434 1.00 94.56 90 THR A O 1
ATOM 710 N N . ARG A 1 91 ? -10.906 1.631 9.106 1.00 95.56 91 ARG A N 1
ATOM 711 C CA . ARG A 1 91 ? -11.142 2.714 10.080 1.00 95.56 91 ARG A CA 1
ATOM 712 C C . ARG A 1 91 ? -10.775 2.303 11.506 1.00 95.56 91 ARG A C 1
ATOM 714 O O . ARG A 1 91 ? -10.225 3.104 12.253 1.00 95.56 91 ARG A O 1
ATOM 721 N N . LEU A 1 92 ? -11.052 1.051 11.878 1.00 95.38 92 LEU A N 1
ATOM 722 C CA . LEU A 1 92 ? -10.623 0.498 13.163 1.00 95.38 92 LEU A CA 1
ATOM 723 C C . LEU A 1 92 ? -9.090 0.472 13.271 1.00 95.38 92 LEU A C 1
ATOM 725 O O . LEU A 1 92 ? -8.541 0.864 14.294 1.00 95.38 92 LEU A O 1
ATOM 729 N N . GLU A 1 93 ? -8.393 0.037 12.220 1.00 94.69 93 GLU A N 1
ATOM 730 C CA . GLU A 1 93 ? -6.927 0.046 12.173 1.00 94.69 93 GLU A CA 1
ATOM 731 C C . GLU A 1 93 ? -6.350 1.465 12.278 1.00 94.69 93 GLU A C 1
ATOM 733 O O . GLU A 1 93 ? -5.415 1.676 13.044 1.00 94.69 93 GLU A O 1
ATOM 738 N N . GLU A 1 94 ? -6.920 2.439 11.568 1.00 95.50 94 GLU A N 1
ATOM 739 C CA . GLU A 1 94 ? -6.527 3.852 11.656 1.00 95.50 94 GLU A CA 1
ATOM 740 C C . GLU A 1 94 ? -6.720 4.404 13.074 1.00 95.50 94 GLU A C 1
ATOM 742 O O . GLU A 1 94 ? -5.811 5.028 13.617 1.00 95.50 94 GLU A O 1
ATOM 747 N N . ALA A 1 95 ? -7.849 4.103 13.724 1.00 95.31 95 ALA A N 1
ATOM 748 C CA . ALA A 1 95 ? -8.092 4.497 15.111 1.00 95.31 95 ALA A CA 1
ATOM 749 C C . ALA A 1 95 ? -7.057 3.891 16.078 1.00 95.31 95 ALA A C 1
ATOM 751 O O . ALA A 1 95 ? -6.564 4.579 16.973 1.00 95.31 95 ALA A O 1
ATOM 752 N N . LEU A 1 96 ? -6.676 2.623 15.876 1.00 94.25 96 LEU A N 1
ATOM 753 C CA . LEU A 1 96 ? -5.616 1.981 16.658 1.00 94.25 96 LEU A CA 1
ATOM 754 C C . LEU A 1 96 ? -4.245 2.622 16.401 1.00 94.25 96 LEU A C 1
ATOM 756 O O . LEU A 1 96 ? -3.467 2.785 17.339 1.00 94.25 96 LEU A O 1
ATOM 760 N N . GLN A 1 97 ? -3.942 3.017 15.162 1.00 94.50 97 GLN A N 1
ATOM 761 C CA . GLN A 1 97 ? -2.705 3.734 14.837 1.00 94.50 97 GLN A CA 1
ATOM 762 C C . GLN A 1 97 ? -2.655 5.115 15.498 1.00 94.50 97 GLN A C 1
ATOM 764 O O . GLN A 1 97 ? -1.619 5.467 16.061 1.00 94.50 97 GLN A O 1
ATOM 769 N N . THR A 1 98 ? -3.762 5.864 15.492 1.00 95.25 98 THR A N 1
ATOM 770 C CA . THR A 1 98 ? -3.869 7.147 16.202 1.00 95.25 98 THR A CA 1
ATOM 771 C C . THR A 1 98 ? -3.675 6.960 17.702 1.00 95.25 98 THR A C 1
ATOM 773 O O . THR A 1 98 ? -2.853 7.654 18.296 1.00 95.25 98 THR A O 1
ATOM 776 N N . TYR A 1 99 ? -4.329 5.960 18.304 1.00 95.38 99 TYR A N 1
ATOM 777 C CA . TYR A 1 99 ? -4.139 5.638 19.718 1.00 95.38 99 TYR A CA 1
ATOM 778 C C . TYR A 1 99 ? -2.665 5.356 20.043 1.00 95.38 99 TYR A C 1
ATOM 780 O O . TYR A 1 99 ? -2.134 5.896 21.013 1.00 95.38 99 TYR A O 1
ATOM 788 N N . ILE A 1 100 ? -1.978 4.566 19.206 1.00 95.69 100 ILE A N 1
ATOM 789 C CA . ILE A 1 100 ? -0.538 4.316 19.350 1.00 95.69 100 ILE A CA 1
ATOM 790 C C . ILE A 1 100 ? 0.248 5.623 19.245 1.00 95.69 100 ILE A C 1
ATOM 792 O O . ILE A 1 100 ? 1.111 5.854 20.081 1.00 95.69 100 ILE A O 1
ATOM 796 N N . ALA A 1 101 ? -0.020 6.472 18.251 1.00 93.44 101 ALA A N 1
ATOM 797 C CA . ALA A 1 101 ? 0.705 7.727 18.058 1.00 93.44 101 ALA A CA 1
ATOM 798 C C . ALA A 1 101 ? 0.573 8.673 19.265 1.00 93.44 101 ALA A C 1
ATOM 800 O O . ALA A 1 101 ? 1.566 9.259 19.688 1.00 93.44 101 ALA A O 1
ATOM 801 N N . GLU A 1 102 ? -0.623 8.768 19.847 1.00 93.56 102 GLU A N 1
ATOM 802 C CA . GLU A 1 102 ? -0.911 9.596 21.024 1.00 93.56 102 GLU A CA 1
ATOM 803 C C . GLU A 1 102 ? -0.296 9.036 22.315 1.00 93.56 102 GLU A C 1
ATOM 805 O O . GLU A 1 102 ? 0.174 9.791 23.164 1.00 93.56 102 GLU A O 1
ATOM 810 N N . HIS A 1 103 ? -0.282 7.709 22.470 1.00 92.94 103 HIS A N 1
ATOM 811 C CA . HIS A 1 103 ? 0.116 7.035 23.714 1.00 92.94 103 HIS A CA 1
ATOM 812 C C . HIS A 1 103 ? 1.522 6.443 23.659 1.00 92.94 103 HIS A C 1
ATOM 814 O O . HIS A 1 103 ? 1.966 5.787 24.610 1.00 92.94 103 HIS A O 1
ATOM 820 N N . ARG A 1 104 ? 2.254 6.673 22.567 1.00 87.38 104 ARG A N 1
ATOM 821 C CA . ARG A 1 104 ? 3.661 6.306 22.455 1.00 87.38 104 ARG A CA 1
ATOM 822 C C . ARG A 1 104 ? 4.464 7.192 23.400 1.00 87.38 104 ARG A C 1
ATOM 824 O O . ARG A 1 104 ? 4.967 8.243 23.016 1.00 87.38 104 ARG A O 1
ATOM 831 N N . LYS A 1 105 ? 4.608 6.750 24.651 1.00 72.50 105 LYS A N 1
ATOM 832 C CA . LYS A 1 105 ? 5.639 7.279 25.546 1.00 72.50 105 LYS A CA 1
ATOM 833 C C . LYS A 1 105 ? 6.979 7.175 24.822 1.00 72.50 105 LYS A C 1
ATOM 835 O O . LYS A 1 105 ? 7.320 6.104 24.317 1.00 72.50 105 LYS A O 1
ATOM 840 N N . ALA A 1 106 ? 7.705 8.291 24.759 1.00 61.06 106 ALA A N 1
ATOM 841 C CA . ALA A 1 106 ? 9.112 8.275 24.397 1.00 61.06 106 ALA A CA 1
ATOM 842 C C . ALA A 1 106 ? 9.810 7.274 25.328 1.00 61.06 106 ALA A C 1
ATOM 844 O O . ALA A 1 106 ? 9.726 7.412 26.551 1.00 61.06 106 ALA A O 1
ATOM 845 N N . ALA A 1 107 ? 10.370 6.224 24.734 1.00 53.38 107 ALA A N 1
ATOM 846 C CA . ALA A 1 107 ? 11.305 5.342 25.412 1.00 53.38 107 ALA A CA 1
ATOM 847 C C . ALA A 1 107 ? 12.665 6.039 25.479 1.00 53.38 107 ALA A C 1
ATOM 849 O O . ALA A 1 107 ? 13.013 6.703 24.472 1.00 53.38 107 ALA A O 1
#

pLDDT: mean 85.96, std 10.75, range [45.22, 97.0]

Sequence (107 aa):
MKHDNTSKPWGFSPEQIAAALDAAPYKVEDPDTPYDPNDEAAVNAFWENAEVRMPGQRGKQKKPVKIPVSIRLSAEVVDYFKQGGEGWQTRLEEALQTYIAEHRKAA